Protein AF-A0A2V7MJN2-F1 (afdb_monomer_lite)

Structure (mmCIF, N/CA/C/O backbone):
data_AF-A0A2V7MJN2-F1
#
_entry.id   AF-A0A2V7MJN2-F1
#
loop_
_atom_site.group_PDB
_atom_site.id
_atom_site.type_symbol
_atom_site.label_atom_id
_atom_site.label_alt_id
_atom_site.label_comp_id
_atom_site.label_asym_id
_atom_site.label_entity_id
_atom_site.label_seq_id
_atom_site.pdbx_PDB_ins_code
_atom_site.Cartn_x
_atom_site.Cartn_y
_atom_site.Cartn_z
_atom_site.occupancy
_atom_site.B_iso_or_equiv
_atom_site.auth_seq_id
_atom_site.auth_comp_id
_atom_site.auth_asym_id
_atom_site.auth_atom_id
_atom_site.pdbx_PDB_model_num
ATOM 1 N N . MET A 1 1 ? -10.363 -0.818 0.457 1.00 58.88 1 MET A N 1
ATOM 2 C CA . MET A 1 1 ? -11.182 0.392 0.720 1.00 58.88 1 MET A CA 1
ATOM 3 C C . MET A 1 1 ? -12.569 0.051 1.265 1.00 58.88 1 MET A C 1
ATOM 5 O O . MET A 1 1 ? -12.967 0.661 2.247 1.00 58.88 1 MET A O 1
ATOM 9 N N . VAL A 1 2 ? -13.256 -0.950 0.700 1.00 68.81 2 VAL A N 1
ATOM 10 C CA . VAL A 1 2 ? -14.631 -1.352 1.065 1.00 68.81 2 VAL A CA 1
ATOM 11 C C . VAL A 1 2 ? -14.822 -1.589 2.570 1.00 68.81 2 VAL A C 1
ATOM 13 O O . VAL A 1 2 ? -15.628 -0.903 3.183 1.00 68.81 2 VAL A O 1
ATOM 16 N N . ALA A 1 3 ? -13.997 -2.432 3.203 1.00 67.88 3 ALA A N 1
ATOM 17 C CA . ALA A 1 3 ? -14.129 -2.746 4.632 1.00 67.88 3 ALA A CA 1
ATOM 18 C C . ALA A 1 3 ? -14.071 -1.511 5.561 1.00 67.88 3 ALA A C 1
ATOM 20 O O . ALA A 1 3 ? -14.794 -1.438 6.547 1.00 67.88 3 ALA A O 1
ATOM 21 N N . GLY A 1 4 ? -13.255 -0.501 5.233 1.00 65.81 4 GLY A N 1
ATOM 22 C CA . GLY A 1 4 ? -13.155 0.732 6.024 1.00 65.81 4 GLY A CA 1
ATOM 23 C C . GLY A 1 4 ? -14.318 1.709 5.811 1.00 65.81 4 GLY A C 1
ATOM 24 O O . GLY A 1 4 ? -14.595 2.523 6.695 1.00 65.81 4 GLY A O 1
ATOM 25 N N . VAL A 1 5 ? -14.984 1.644 4.651 1.00 73.94 5 VAL A N 1
ATOM 26 C CA . VAL A 1 5 ? -16.217 2.395 4.363 1.00 73.94 5 VAL A CA 1
ATOM 27 C C . VAL A 1 5 ? -17.392 1.733 5.073 1.00 73.94 5 VAL A C 1
ATOM 29 O O . VAL A 1 5 ? -18.095 2.420 5.808 1.00 73.94 5 VAL A O 1
ATOM 32 N N . SER A 1 6 ? -17.523 0.408 4.963 1.00 73.75 6 SER A N 1
ATOM 33 C CA . SER A 1 6 ? -18.529 -0.381 5.684 1.00 73.75 6 SER A CA 1
ATOM 34 C C . SER A 1 6 ? -18.404 -0.209 7.199 1.00 73.75 6 SER A C 1
ATOM 36 O O . SER A 1 6 ? -19.400 -0.000 7.882 1.00 73.75 6 SER A O 1
ATOM 38 N N . ALA A 1 7 ? -17.174 -0.158 7.723 1.00 69.88 7 ALA A N 1
ATOM 39 C CA . ALA A 1 7 ? -16.941 0.022 9.152 1.00 69.88 7 ALA A CA 1
ATOM 40 C C . ALA A 1 7 ? -17.379 1.386 9.718 1.00 69.88 7 ALA A C 1
ATOM 42 O O . ALA A 1 7 ? -17.388 1.562 10.934 1.00 69.88 7 ALA A O 1
ATOM 43 N N . LYS A 1 8 ? -17.722 2.377 8.878 1.00 71.44 8 LYS A N 1
ATOM 44 C CA . LYS A 1 8 ? -18.249 3.664 9.364 1.00 71.44 8 LYS A CA 1
ATOM 45 C C . LYS A 1 8 ? -19.663 3.552 9.938 1.00 71.44 8 LYS A C 1
ATOM 47 O O . LYS A 1 8 ? -20.016 4.421 10.726 1.00 71.44 8 LYS A O 1
ATOM 52 N N . GLY A 1 9 ? -20.430 2.537 9.536 1.00 73.81 9 GLY A N 1
ATOM 53 C CA . GLY A 1 9 ? -21.801 2.317 10.001 1.00 73.81 9 GLY A CA 1
ATOM 54 C C . GLY A 1 9 ? -21.912 1.590 11.344 1.00 73.81 9 GLY A C 1
ATOM 55 O O . GLY A 1 9 ? -23.009 1.498 11.875 1.00 73.81 9 GLY A O 1
ATOM 56 N N . PHE A 1 10 ? -20.803 1.081 11.892 1.00 76.31 10 PHE A N 1
ATOM 57 C CA . PHE A 1 10 ? -20.805 0.326 13.147 1.00 76.31 10 PHE A CA 1
ATOM 58 C C . PHE A 1 10 ? -20.681 1.211 14.387 1.00 76.31 10 PHE A C 1
ATOM 60 O O . PHE A 1 10 ? -20.129 2.320 14.330 1.00 76.31 10 PHE A O 1
ATOM 67 N N . ALA A 1 11 ? -21.120 0.669 15.526 1.00 77.12 11 ALA A N 1
ATOM 68 C CA . ALA A 1 11 ? -20.904 1.279 16.831 1.00 77.12 11 ALA A CA 1
ATOM 69 C C . ALA A 1 11 ? -19.392 1.444 17.118 1.00 77.12 11 ALA A C 1
ATOM 71 O O . ALA A 1 11 ? -18.570 0.706 16.566 1.00 77.12 11 ALA A O 1
ATOM 72 N N . PRO A 1 12 ? -18.971 2.391 17.979 1.00 69.44 12 PRO A N 1
ATOM 73 C CA . PRO A 1 12 ? -17.554 2.721 18.179 1.00 69.44 12 PRO A CA 1
ATOM 74 C C . PRO A 1 12 ? -16.654 1.522 18.525 1.00 69.44 12 PRO A C 1
ATOM 76 O O . PRO A 1 12 ? -15.544 1.417 17.995 1.00 69.44 12 PRO A O 1
ATOM 79 N N . ALA A 1 13 ? -17.145 0.596 19.353 1.00 67.88 13 ALA A N 1
ATOM 80 C CA . ALA A 1 13 ? -16.417 -0.607 19.758 1.00 67.88 13 ALA A CA 1
ATOM 81 C C . ALA A 1 13 ? -16.239 -1.608 18.598 1.00 67.88 13 ALA A C 1
ATOM 83 O O . ALA A 1 13 ? -15.125 -2.056 18.318 1.00 67.88 13 ALA A O 1
ATOM 84 N N . GLU A 1 14 ? -17.316 -1.898 17.867 1.00 74.31 14 GLU A N 1
ATOM 85 C CA . GLU A 1 14 ? -17.323 -2.773 16.685 1.00 74.31 14 GLU A CA 1
ATOM 86 C C . GLU A 1 14 ? -16.469 -2.197 15.553 1.00 74.31 14 GLU A C 1
ATOM 88 O O . GLU A 1 14 ? -15.713 -2.907 14.885 1.00 74.31 14 GLU A O 1
ATOM 93 N N . ARG A 1 15 ? -16.521 -0.874 15.381 1.00 71.31 15 ARG A N 1
ATOM 94 C CA . ARG A 1 15 ? -15.678 -0.146 14.441 1.00 71.31 15 ARG A CA 1
ATOM 95 C C . ARG A 1 15 ? -14.205 -0.325 14.793 1.00 71.31 15 ARG A C 1
ATOM 97 O O . ARG A 1 15 ? -13.426 -0.672 13.907 1.00 71.31 15 ARG A O 1
ATOM 104 N N . LEU A 1 16 ? -13.802 -0.139 16.052 1.00 69.12 16 LEU A N 1
ATOM 105 C CA . LEU A 1 16 ? -12.407 -0.354 16.456 1.00 69.12 16 LEU A CA 1
ATOM 106 C C . LEU A 1 16 ? -11.962 -1.803 16.185 1.00 69.12 16 LEU A C 1
ATOM 108 O O . LEU A 1 16 ? -10.885 -2.008 15.623 1.00 69.12 16 LEU A O 1
ATOM 112 N N . ALA A 1 17 ? -12.795 -2.793 16.517 1.00 72.06 17 ALA A N 1
ATOM 113 C CA . ALA A 1 17 ? -12.508 -4.204 16.255 1.00 72.06 17 ALA A CA 1
ATOM 114 C C . ALA A 1 17 ? -12.316 -4.493 14.753 1.00 72.06 17 ALA A C 1
ATOM 116 O O . ALA A 1 17 ? -11.329 -5.124 14.363 1.00 72.06 17 ALA A O 1
ATOM 117 N N . ALA A 1 18 ? -13.184 -3.948 13.895 1.00 73.44 18 ALA A N 1
ATOM 118 C CA . ALA A 1 18 ? -13.054 -4.064 12.444 1.00 73.44 18 ALA A CA 1
ATOM 119 C C . ALA A 1 18 ? -11.738 -3.450 11.932 1.00 73.44 18 ALA A C 1
ATOM 121 O O . ALA A 1 18 ? -11.047 -4.044 11.102 1.00 73.44 18 ALA A O 1
ATOM 122 N N . TYR A 1 19 ? -11.336 -2.286 12.450 1.00 67.31 19 TYR A N 1
ATOM 123 C CA . TYR A 1 19 ? -10.066 -1.661 12.068 1.00 67.31 19 TYR A CA 1
ATOM 124 C C . TYR A 1 19 ? -8.833 -2.407 12.604 1.00 67.31 19 TYR A C 1
ATOM 126 O O . TYR A 1 19 ? -7.821 -2.456 11.901 1.00 67.31 19 TYR A O 1
ATOM 134 N N . LYS A 1 20 ? -8.909 -3.041 13.783 1.00 70.25 20 LYS A N 1
ATOM 135 C CA . LYS A 1 20 ? -7.857 -3.948 14.282 1.00 70.25 20 LYS A CA 1
ATOM 136 C C . LYS A 1 20 ? -7.668 -5.143 13.351 1.00 70.25 20 LYS A C 1
ATOM 138 O O . LYS A 1 20 ? -6.533 -5.452 12.987 1.00 70.25 20 LYS A O 1
ATOM 143 N N . LEU A 1 21 ? -8.766 -5.757 12.908 1.00 72.25 21 LEU A N 1
ATOM 144 C CA . LEU A 1 21 ? -8.734 -6.859 11.947 1.00 72.25 21 LEU A CA 1
ATOM 145 C C . LEU A 1 21 ? -8.128 -6.418 10.606 1.00 72.25 21 LEU A C 1
ATOM 147 O O . LEU A 1 21 ? -7.242 -7.089 10.081 1.00 72.25 21 LEU A O 1
ATOM 151 N N . ILE A 1 22 ? -8.532 -5.254 10.085 1.00 71.25 22 ILE A N 1
ATOM 152 C CA . ILE A 1 22 ? -7.946 -4.673 8.864 1.00 71.25 22 ILE A CA 1
ATOM 153 C C . ILE A 1 22 ? -6.434 -4.447 9.034 1.00 71.25 22 ILE A C 1
ATOM 155 O O . ILE A 1 22 ? -5.663 -4.748 8.120 1.00 71.25 22 ILE A O 1
ATOM 159 N N . GLY A 1 23 ? -5.998 -3.954 10.197 1.00 68.12 23 GLY A N 1
ATOM 160 C CA . GLY A 1 23 ? -4.579 -3.782 10.519 1.00 68.12 23 GLY A CA 1
ATOM 161 C C . GLY A 1 23 ? -3.813 -5.108 10.570 1.00 68.12 23 GLY A C 1
ATOM 162 O O . GLY A 1 23 ? -2.711 -5.204 10.026 1.00 68.12 23 GLY A O 1
ATOM 163 N N . ALA A 1 24 ? -4.408 -6.153 11.152 1.00 71.31 24 ALA A N 1
ATOM 164 C CA . ALA A 1 24 ? -3.830 -7.495 11.185 1.00 71.31 24 ALA A CA 1
ATOM 165 C C . ALA A 1 24 ? -3.704 -8.103 9.778 1.00 71.31 24 ALA A C 1
ATOM 167 O O . ALA A 1 24 ? -2.637 -8.612 9.433 1.00 71.31 24 ALA A O 1
ATOM 168 N N . ILE A 1 25 ? -4.739 -7.973 8.941 1.00 73.12 25 ILE A N 1
ATOM 169 C CA . ILE A 1 25 ? -4.718 -8.426 7.541 1.00 73.12 25 ILE A CA 1
ATOM 170 C C . ILE A 1 25 ? -3.622 -7.696 6.759 1.00 73.12 25 ILE A C 1
ATOM 172 O O . ILE A 1 25 ? -2.846 -8.323 6.038 1.00 73.12 25 ILE A O 1
ATOM 176 N N . GLN A 1 26 ? -3.508 -6.376 6.922 1.00 70.44 26 GLN A N 1
ATOM 177 C CA . GLN A 1 26 ? -2.460 -5.614 6.246 1.00 70.44 26 GLN A CA 1
ATOM 178 C C . GLN A 1 26 ? -1.056 -6.040 6.667 1.00 70.44 26 GLN A C 1
ATOM 180 O O . GLN A 1 26 ? -0.158 -6.088 5.829 1.00 70.44 26 GLN A O 1
ATOM 185 N N . ARG A 1 27 ? -0.864 -6.393 7.939 1.00 72.38 27 ARG A N 1
ATOM 186 C CA . ARG A 1 27 ? 0.426 -6.871 8.441 1.00 72.38 27 ARG A CA 1
ATOM 187 C C . ARG A 1 27 ? 0.771 -8.273 7.940 1.00 72.38 27 ARG A C 1
ATOM 189 O O . ARG A 1 27 ? 1.913 -8.502 7.565 1.00 72.38 27 ARG A O 1
ATOM 196 N N . ILE A 1 28 ? -0.181 -9.203 7.992 1.00 73.31 28 ILE A N 1
ATOM 197 C CA . ILE A 1 28 ? 0.068 -10.628 7.720 1.00 73.31 28 ILE A CA 1
ATOM 198 C C . ILE A 1 28 ? 0.108 -10.906 6.218 1.00 73.31 28 ILE A C 1
ATOM 200 O O . ILE A 1 28 ? 0.910 -11.718 5.773 1.00 73.31 28 ILE A O 1
ATOM 204 N N . LEU A 1 29 ? -0.739 -10.232 5.440 1.00 77.88 29 LEU A N 1
ATOM 205 C CA . LEU A 1 29 ? -0.914 -10.534 4.023 1.00 77.88 29 LEU A CA 1
ATOM 206 C C . LEU A 1 29 ? -0.370 -9.425 3.120 1.00 77.88 29 LEU A C 1
ATOM 208 O O . LEU A 1 29 ? 0.451 -9.685 2.245 1.00 77.88 29 LEU A O 1
ATOM 212 N N . VAL A 1 30 ? -0.804 -8.179 3.333 1.00 76.12 30 VAL A N 1
ATOM 213 C CA . VAL A 1 30 ? -0.511 -7.084 2.388 1.00 76.12 30 VAL A CA 1
ATOM 214 C C . VAL A 1 30 ? 0.960 -6.676 2.432 1.00 76.12 30 VAL A C 1
ATOM 216 O O . VAL A 1 30 ? 1.554 -6.476 1.379 1.00 76.12 30 VAL A O 1
ATOM 219 N N . GLY A 1 31 ? 1.563 -6.579 3.619 1.00 76.00 31 GLY A N 1
ATOM 220 C CA . GLY A 1 31 ? 2.981 -6.242 3.770 1.00 76.00 31 GLY A CA 1
ATOM 221 C C . GLY A 1 31 ? 3.907 -7.246 3.072 1.00 76.00 31 GLY A C 1
ATOM 222 O O . GLY A 1 31 ? 4.658 -6.843 2.182 1.00 76.00 31 GLY A O 1
ATOM 223 N N . PRO A 1 32 ? 3.833 -8.548 3.407 1.00 80.19 32 PRO A N 1
ATOM 224 C CA . PRO A 1 32 ? 4.618 -9.581 2.734 1.00 80.19 32 PRO A CA 1
ATOM 225 C C . PRO A 1 32 ? 4.322 -9.677 1.234 1.00 80.19 32 PRO A C 1
ATOM 227 O O . PRO A 1 32 ? 5.252 -9.768 0.435 1.00 80.19 32 PRO A O 1
ATOM 230 N N . GLY A 1 33 ? 3.048 -9.584 0.834 1.00 81.69 33 GLY A N 1
ATOM 231 C CA . GLY A 1 33 ? 2.657 -9.597 -0.576 1.00 81.69 33 GLY A CA 1
ATOM 232 C C . GLY A 1 33 ? 3.255 -8.430 -1.366 1.00 81.69 33 GLY A C 1
ATOM 233 O O . GLY A 1 33 ? 3.811 -8.637 -2.440 1.00 81.69 33 GLY A O 1
ATOM 234 N N . ALA A 1 34 ? 3.223 -7.213 -0.816 1.00 79.00 34 ALA A N 1
ATOM 235 C CA . ALA A 1 34 ? 3.828 -6.040 -1.445 1.00 79.00 34 ALA A CA 1
ATOM 236 C C . ALA A 1 34 ? 5.350 -6.190 -1.607 1.00 79.00 34 ALA A C 1
ATOM 238 O O . ALA A 1 34 ? 5.893 -5.825 -2.649 1.00 79.00 34 ALA A O 1
ATOM 239 N N . MET A 1 35 ? 6.030 -6.780 -0.619 1.00 80.12 35 MET A N 1
ATOM 240 C CA . MET A 1 35 ? 7.459 -7.095 -0.717 1.00 80.12 35 MET A CA 1
ATOM 241 C C . MET A 1 35 ? 7.750 -8.136 -1.798 1.00 80.12 35 MET A C 1
ATOM 243 O O . MET A 1 35 ? 8.669 -7.946 -2.593 1.00 80.12 35 MET A O 1
ATOM 247 N N . ALA A 1 36 ? 6.956 -9.206 -1.873 1.00 85.44 36 ALA A N 1
ATOM 248 C CA . ALA A 1 36 ? 7.104 -10.227 -2.907 1.00 85.44 36 ALA A CA 1
ATOM 249 C C . ALA A 1 36 ? 6.916 -9.640 -4.317 1.00 85.44 36 ALA A C 1
ATOM 251 O O . ALA A 1 36 ? 7.697 -9.936 -5.223 1.00 85.44 36 ALA A O 1
ATOM 252 N N . VAL A 1 37 ? 5.928 -8.758 -4.497 1.00 84.31 37 VAL A N 1
ATOM 253 C CA . VAL A 1 37 ? 5.683 -8.049 -5.764 1.00 84.31 37 VAL A CA 1
ATOM 254 C C . VAL A 1 37 ? 6.846 -7.122 -6.123 1.00 84.31 37 VAL A C 1
ATOM 256 O O . VAL A 1 37 ? 7.308 -7.139 -7.261 1.00 84.31 37 VAL A O 1
ATOM 259 N N . LEU A 1 38 ? 7.366 -6.347 -5.167 1.00 83.19 38 LEU A N 1
ATOM 260 C CA . LEU A 1 38 ? 8.508 -5.461 -5.410 1.00 83.19 38 LEU A CA 1
ATOM 261 C C . LEU A 1 38 ? 9.750 -6.254 -5.843 1.00 83.19 38 LEU A C 1
ATOM 263 O O . LEU A 1 38 ? 10.376 -5.927 -6.850 1.00 83.19 38 LEU A O 1
ATOM 267 N N . LEU A 1 39 ? 10.095 -7.307 -5.097 1.00 86.50 39 LEU A N 1
ATOM 268 C CA . LEU A 1 39 ? 11.278 -8.124 -5.372 1.00 86.50 39 LEU A CA 1
ATOM 269 C C . LEU A 1 39 ? 11.157 -8.862 -6.708 1.00 86.50 39 LEU A C 1
ATOM 271 O O . LEU A 1 39 ? 12.097 -8.845 -7.500 1.00 86.50 39 LEU A O 1
ATOM 275 N N . SER A 1 40 ? 9.997 -9.459 -6.994 1.00 85.50 40 SER A N 1
ATOM 276 C CA . SER A 1 40 ? 9.757 -10.119 -8.284 1.00 85.50 40 SER A CA 1
ATOM 277 C C . SER A 1 40 ? 9.810 -9.133 -9.452 1.00 85.50 40 SER A C 1
ATOM 279 O O . SER A 1 40 ? 10.443 -9.433 -10.463 1.00 85.50 40 SER A O 1
ATOM 281 N N . GLY A 1 41 ? 9.247 -7.930 -9.301 1.00 82.00 41 GLY A N 1
ATOM 282 C CA . GLY A 1 41 ? 9.336 -6.871 -10.306 1.00 82.00 41 GLY A CA 1
ATOM 283 C C . GLY A 1 41 ? 10.778 -6.456 -10.613 1.00 82.00 41 GLY A C 1
ATOM 284 O O . GLY A 1 41 ? 11.147 -6.339 -11.780 1.00 82.00 41 GLY A O 1
ATOM 285 N N . LEU A 1 42 ? 11.620 -6.303 -9.585 1.00 83.62 42 LEU A N 1
ATOM 286 C CA . LEU A 1 42 ? 13.046 -6.000 -9.762 1.00 83.62 42 LEU A CA 1
ATOM 287 C C . LEU A 1 42 ? 13.791 -7.131 -10.482 1.00 83.62 42 LEU A C 1
ATOM 289 O O . LEU A 1 42 ? 14.594 -6.866 -11.378 1.00 83.62 42 LEU A O 1
ATOM 293 N N . VAL A 1 43 ? 13.503 -8.388 -10.128 1.00 86.69 43 VAL A N 1
ATOM 294 C CA . VAL A 1 43 ? 14.119 -9.559 -10.770 1.00 86.69 43 VAL A CA 1
ATOM 295 C C . VAL A 1 43 ? 13.748 -9.646 -12.248 1.00 86.69 43 VAL A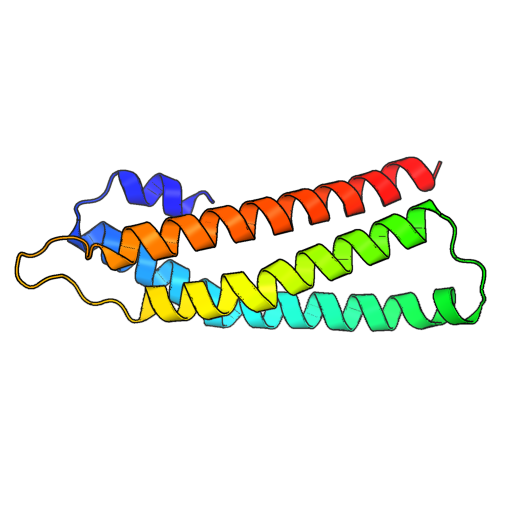 C 1
ATOM 297 O O . VAL A 1 43 ? 14.627 -9.835 -13.087 1.00 86.69 43 VAL A O 1
ATOM 300 N N . LEU A 1 44 ? 12.472 -9.444 -12.577 1.00 83.94 44 LEU A N 1
ATOM 301 C CA . LEU A 1 44 ? 11.988 -9.460 -13.959 1.00 83.94 44 LEU A CA 1
ATOM 302 C C . LEU A 1 44 ? 12.538 -8.293 -14.792 1.00 83.94 44 LEU A C 1
ATOM 304 O O . LEU A 1 44 ? 12.710 -8.433 -16.001 1.00 83.94 44 LEU A O 1
ATOM 308 N N . ALA A 1 45 ? 12.850 -7.158 -14.164 1.00 78.31 45 ALA A N 1
ATOM 309 C CA . ALA A 1 45 ? 13.377 -5.986 -14.854 1.00 78.31 45 ALA A CA 1
ATOM 310 C C . ALA A 1 45 ? 14.895 -6.030 -15.119 1.00 78.31 45 ALA A C 1
ATOM 312 O O . ALA A 1 45 ? 15.373 -5.373 -16.046 1.00 78.31 45 ALA A O 1
ATOM 313 N N . MET A 1 46 ? 15.667 -6.808 -14.350 1.00 81.94 46 MET A N 1
ATOM 314 C CA . MET A 1 46 ? 17.125 -6.934 -14.514 1.00 81.94 46 MET A CA 1
ATOM 315 C C . MET A 1 46 ? 17.615 -7.214 -15.948 1.00 81.94 46 MET A C 1
ATOM 317 O O . MET A 1 46 ? 18.546 -6.524 -16.374 1.00 81.94 46 MET A O 1
ATOM 321 N N . PRO A 1 47 ? 17.062 -8.181 -16.709 1.00 82.56 47 PRO A N 1
ATOM 322 C CA . PRO A 1 47 ? 17.530 -8.441 -18.071 1.00 82.56 47 PRO A CA 1
ATOM 323 C C . PRO A 1 47 ? 17.322 -7.236 -18.998 1.00 82.56 47 PRO A C 1
ATOM 325 O O . PRO A 1 47 ? 18.228 -6.899 -19.757 1.00 82.56 47 PRO A O 1
ATOM 328 N N . TYR A 1 48 ? 16.192 -6.534 -18.875 1.00 74.94 48 TYR A N 1
ATOM 329 C CA . TYR A 1 48 ? 15.890 -5.339 -19.670 1.00 74.94 48 TYR A CA 1
ATOM 330 C C . TYR A 1 48 ? 16.837 -4.178 -19.353 1.00 74.94 48 TYR A C 1
ATOM 332 O O . TYR A 1 48 ? 17.326 -3.511 -20.262 1.00 74.94 48 TYR A O 1
ATOM 340 N N . MET A 1 49 ? 17.166 -3.969 -18.074 1.00 76.50 49 MET A N 1
ATOM 341 C CA . MET A 1 49 ? 18.130 -2.937 -17.675 1.00 76.50 49 MET A CA 1
ATOM 342 C C . MET A 1 49 ? 19.547 -3.237 -18.177 1.00 76.50 49 MET A C 1
ATOM 344 O O . MET A 1 49 ? 20.244 -2.331 -18.625 1.00 76.50 49 MET A O 1
ATOM 348 N N . LYS A 1 50 ? 19.976 -4.506 -18.130 1.00 80.31 50 LYS A N 1
ATOM 349 C CA . LYS A 1 50 ? 21.312 -4.921 -18.595 1.00 80.31 50 LYS A CA 1
ATOM 350 C C . LYS A 1 50 ? 21.498 -4.770 -20.102 1.00 80.31 50 LYS A C 1
ATOM 352 O O . LYS A 1 50 ? 22.619 -4.566 -20.551 1.00 80.31 50 LYS A O 1
ATOM 357 N N . GLN A 1 51 ? 20.419 -4.874 -20.870 1.00 76.69 51 GLN A N 1
ATOM 358 C CA . GLN A 1 51 ? 20.445 -4.716 -22.322 1.00 76.69 51 GLN A CA 1
ATOM 359 C C . GLN A 1 51 ? 20.464 -3.242 -22.759 1.00 76.69 51 GLN A C 1
ATOM 361 O O . GLN A 1 51 ? 20.595 -2.975 -23.949 1.00 76.69 51 GLN A O 1
ATOM 366 N N . GLY A 1 52 ? 20.311 -2.279 -21.836 1.00 67.81 52 GLY A N 1
ATOM 367 C CA . GLY A 1 52 ? 20.313 -0.836 -22.128 1.00 67.81 52 GLY A CA 1
ATOM 368 C C . GLY A 1 52 ? 19.120 -0.342 -22.960 1.00 67.81 52 GLY A C 1
ATOM 369 O O . GLY A 1 52 ? 18.888 0.858 -23.058 1.00 67.81 52 GLY A O 1
ATOM 370 N N . ALA A 1 53 ? 18.326 -1.254 -23.516 1.00 66.94 53 ALA A N 1
ATOM 371 C CA . ALA A 1 53 ? 17.137 -0.987 -24.304 1.00 66.94 53 ALA A CA 1
ATOM 372 C C . ALA A 1 53 ? 15.897 -0.942 -23.402 1.00 66.94 53 ALA A C 1
ATOM 374 O O . ALA A 1 53 ? 15.018 -1.794 -23.506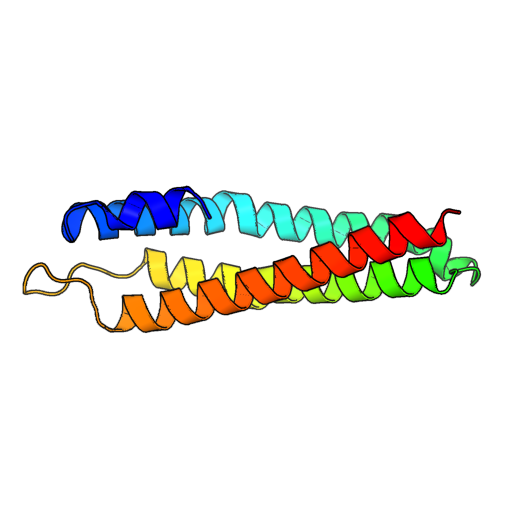 1.00 66.94 53 ALA A O 1
ATOM 375 N N . VAL A 1 54 ? 15.833 0.034 -22.491 1.00 71.62 54 VAL A N 1
ATOM 376 C CA . VAL A 1 54 ? 14.615 0.305 -21.712 1.00 71.62 54 VAL A CA 1
ATOM 377 C C . VAL A 1 54 ? 13.849 1.435 -22.404 1.00 71.62 54 VAL A C 1
ATOM 379 O O . VAL A 1 54 ? 14.269 2.590 -22.316 1.00 71.62 54 VAL A O 1
ATOM 382 N N . PRO A 1 55 ? 12.728 1.150 -23.093 1.00 81.25 55 PRO A N 1
ATOM 383 C CA . PRO A 1 55 ? 11.885 2.194 -23.660 1.00 81.25 55 PRO A CA 1
ATOM 384 C C . PRO A 1 55 ? 11.412 3.169 -22.576 1.00 81.25 55 PRO A C 1
ATOM 386 O O . PRO A 1 55 ? 11.154 2.761 -21.440 1.00 81.25 55 PRO A O 1
ATOM 389 N N . GLY A 1 56 ? 11.226 4.447 -22.920 1.00 82.31 56 GLY A N 1
ATOM 390 C CA . GLY A 1 56 ? 10.842 5.484 -21.949 1.00 82.31 56 GLY A CA 1
ATOM 391 C C . GLY A 1 56 ? 9.575 5.153 -21.144 1.00 82.31 56 GLY A C 1
ATOM 392 O O . GLY A 1 56 ? 9.514 5.418 -19.944 1.00 82.31 56 GLY A O 1
ATOM 393 N N . TRP A 1 57 ? 8.597 4.483 -21.762 1.00 82.00 57 TRP A N 1
ATOM 394 C CA . TRP A 1 57 ? 7.381 4.013 -21.085 1.00 82.00 57 TRP A CA 1
ATOM 395 C C . TRP A 1 57 ? 7.655 2.910 -20.054 1.00 82.00 57 TRP A C 1
ATOM 397 O O . TRP A 1 57 ? 7.028 2.878 -18.994 1.00 82.00 57 TRP A O 1
ATOM 407 N N . MET A 1 58 ? 8.614 2.023 -20.334 1.00 81.56 58 MET A N 1
ATOM 408 C CA . MET A 1 58 ? 9.005 0.935 -19.441 1.00 81.56 58 MET A CA 1
ATOM 409 C C . MET A 1 58 ? 9.766 1.491 -18.238 1.00 81.56 58 MET A C 1
ATOM 411 O O . MET A 1 58 ? 9.496 1.093 -17.105 1.00 81.56 58 MET A O 1
ATOM 415 N N . GLY A 1 59 ? 10.632 2.484 -18.467 1.00 84.06 59 GLY A N 1
ATOM 416 C CA . GLY A 1 59 ? 11.297 3.237 -17.404 1.00 84.06 59 GLY A CA 1
ATOM 417 C C . GLY A 1 59 ? 10.303 3.961 -16.491 1.00 84.06 59 GLY A C 1
ATOM 418 O O . GLY A 1 59 ? 10.390 3.839 -15.268 1.00 84.06 59 GLY A O 1
ATOM 419 N N . LEU A 1 60 ? 9.303 4.640 -17.067 1.00 85.56 60 LEU A N 1
ATOM 420 C CA . LEU A 1 60 ? 8.244 5.309 -16.303 1.00 85.56 60 LEU A CA 1
ATOM 421 C C . LEU A 1 60 ? 7.422 4.317 -15.468 1.00 85.56 60 LEU A C 1
ATOM 423 O O . LEU A 1 60 ? 7.186 4.563 -14.285 1.00 85.56 60 LEU A O 1
ATOM 427 N N . MET A 1 61 ? 7.032 3.180 -16.055 1.00 86.38 61 MET A N 1
ATOM 428 C CA . MET A 1 61 ? 6.330 2.110 -15.341 1.00 86.38 61 MET A CA 1
ATOM 429 C C . MET A 1 61 ? 7.155 1.592 -14.161 1.00 86.38 61 MET A C 1
ATOM 431 O O . MET A 1 61 ? 6.624 1.447 -13.059 1.00 86.38 61 MET A O 1
ATOM 435 N N . MET A 1 62 ? 8.442 1.316 -14.377 1.00 84.56 62 MET A N 1
ATOM 436 C CA . MET A 1 62 ? 9.324 0.786 -13.339 1.00 84.56 62 MET A CA 1
ATOM 437 C C . MET A 1 62 ? 9.503 1.772 -12.186 1.00 84.56 62 MET A C 1
ATOM 439 O O . MET A 1 62 ? 9.333 1.389 -11.030 1.00 84.56 62 MET A O 1
ATOM 443 N N . ILE A 1 63 ? 9.791 3.042 -12.479 1.00 86.56 63 ILE A N 1
ATOM 444 C CA . ILE A 1 63 ? 9.979 4.073 -11.450 1.00 86.56 63 ILE A CA 1
ATOM 445 C C . ILE A 1 63 ? 8.681 4.286 -10.667 1.00 86.56 63 ILE A C 1
ATOM 447 O O . ILE A 1 63 ? 8.699 4.270 -9.435 1.00 86.56 63 ILE A O 1
ATOM 451 N N . ALA A 1 64 ? 7.547 4.425 -11.359 1.00 86.25 64 ALA A N 1
ATOM 452 C CA . ALA A 1 64 ? 6.250 4.589 -10.710 1.00 86.25 64 ALA A CA 1
ATOM 453 C C . ALA A 1 64 ? 5.901 3.371 -9.838 1.00 86.25 64 ALA A C 1
ATOM 455 O O . ALA A 1 64 ? 5.511 3.533 -8.682 1.00 86.25 64 ALA A O 1
ATOM 456 N N . GLY A 1 65 ? 6.117 2.154 -10.343 1.00 82.69 65 GLY A N 1
ATOM 457 C CA . GLY A 1 65 ? 5.891 0.915 -9.601 1.00 82.69 65 GLY A CA 1
ATOM 458 C C . GLY A 1 65 ? 6.763 0.801 -8.348 1.00 82.69 65 GLY A C 1
ATOM 459 O O . GLY A 1 65 ? 6.251 0.483 -7.275 1.00 82.69 65 GLY A O 1
ATOM 460 N N . ILE A 1 66 ? 8.056 1.125 -8.451 1.00 85.19 66 ILE A N 1
ATOM 461 C CA . ILE A 1 66 ? 8.995 1.093 -7.320 1.00 85.19 66 ILE A CA 1
ATOM 462 C C . ILE A 1 66 ? 8.607 2.133 -6.266 1.00 85.19 66 ILE A C 1
ATOM 464 O O . ILE A 1 66 ? 8.507 1.792 -5.089 1.00 85.19 66 ILE A O 1
ATOM 468 N N . ILE A 1 67 ? 8.338 3.381 -6.662 1.00 85.75 67 ILE A N 1
ATOM 469 C CA . ILE A 1 67 ? 7.947 4.441 -5.720 1.00 85.75 67 ILE A CA 1
ATOM 470 C C . ILE A 1 67 ? 6.619 4.090 -5.037 1.00 85.75 67 ILE A C 1
ATOM 472 O O . ILE A 1 67 ? 6.501 4.216 -3.815 1.00 85.75 67 ILE A O 1
ATOM 476 N N . GLY A 1 68 ? 5.635 3.597 -5.795 1.00 81.75 68 GLY A N 1
ATOM 477 C CA . GLY A 1 68 ? 4.346 3.168 -5.254 1.00 81.75 68 GLY A CA 1
ATOM 478 C C . GLY A 1 68 ? 4.483 2.019 -4.251 1.00 81.75 68 GLY A C 1
ATOM 479 O O . GLY A 1 68 ? 3.908 2.074 -3.160 1.00 81.75 68 GLY A O 1
ATOM 480 N N . ALA A 1 69 ? 5.293 1.011 -4.577 1.00 78.56 69 ALA A N 1
ATOM 481 C CA . ALA A 1 69 ? 5.550 -0.132 -3.706 1.00 78.56 69 ALA A CA 1
ATOM 482 C C . ALA A 1 69 ? 6.345 0.254 -2.448 1.00 78.56 69 ALA A C 1
ATOM 484 O O . ALA A 1 69 ? 5.976 -0.153 -1.345 1.00 78.56 69 ALA A O 1
ATOM 485 N N . LEU A 1 70 ? 7.376 1.094 -2.572 1.00 81.06 70 LEU A N 1
ATOM 486 C CA . LEU A 1 70 ? 8.130 1.609 -1.425 1.00 81.06 70 LEU A CA 1
ATOM 487 C C . LEU A 1 70 ? 7.246 2.459 -0.509 1.00 81.06 70 LEU A C 1
ATOM 489 O O . LEU A 1 70 ? 7.288 2.279 0.705 1.00 81.06 70 LEU A O 1
ATOM 493 N N . GLY A 1 71 ? 6.392 3.324 -1.062 1.00 75.31 71 GLY A N 1
ATOM 494 C CA . GLY A 1 71 ? 5.419 4.090 -0.279 1.00 75.31 71 GLY A CA 1
ATOM 495 C C . GLY A 1 71 ? 4.436 3.190 0.478 1.00 75.31 71 GLY A C 1
ATOM 496 O O . GLY A 1 71 ? 4.140 3.425 1.655 1.00 75.31 71 GLY A O 1
ATOM 497 N N . ALA A 1 72 ? 3.973 2.108 -0.152 1.00 71.88 72 ALA A N 1
ATOM 498 C CA . ALA A 1 72 ? 3.110 1.125 0.496 1.00 71.88 72 ALA A CA 1
ATOM 499 C C . ALA A 1 72 ? 3.831 0.388 1.640 1.00 71.88 72 ALA A C 1
ATOM 501 O O . ALA A 1 72 ? 3.318 0.339 2.761 1.00 71.88 72 ALA A O 1
ATOM 502 N N . VAL A 1 73 ? 5.034 -0.133 1.396 1.00 70.00 73 VAL A N 1
ATOM 503 C CA . VAL A 1 73 ? 5.800 -0.905 2.386 1.00 70.00 73 VAL A CA 1
ATOM 504 C C . VAL A 1 73 ? 6.294 -0.019 3.533 1.00 70.00 73 VAL A C 1
ATOM 506 O O . VAL A 1 73 ? 6.078 -0.344 4.699 1.00 70.00 73 VAL A O 1
ATOM 509 N N . ALA A 1 74 ? 6.916 1.120 3.229 1.00 72.62 74 ALA A N 1
ATOM 510 C CA . ALA A 1 74 ? 7.571 1.965 4.226 1.00 72.62 74 ALA A CA 1
ATOM 511 C C . ALA A 1 74 ? 6.588 2.770 5.086 1.00 72.62 74 ALA A C 1
ATOM 513 O O . ALA A 1 74 ? 6.911 3.116 6.221 1.00 72.62 74 ALA A O 1
ATOM 514 N N . ILE A 1 75 ? 5.389 3.075 4.573 1.00 68.69 75 ILE A N 1
ATOM 515 C CA . ILE A 1 75 ? 4.426 3.932 5.280 1.00 68.69 75 ILE A CA 1
ATOM 516 C C . ILE A 1 75 ? 3.186 3.145 5.689 1.00 68.69 75 ILE A C 1
ATOM 518 O O . ILE A 1 75 ? 2.778 3.214 6.851 1.00 68.69 75 ILE A O 1
ATOM 522 N N . SER A 1 76 ? 2.582 2.373 4.782 1.00 62.09 76 SER A N 1
ATOM 523 C CA . SER A 1 76 ? 1.292 1.733 5.076 1.00 62.09 76 SER A CA 1
ATOM 524 C C . SER A 1 76 ? 1.437 0.571 6.059 1.00 62.09 76 SER A C 1
ATOM 526 O O . SER A 1 76 ? 0.625 0.464 6.977 1.00 62.09 76 SER A O 1
ATOM 528 N N . VAL A 1 77 ? 2.495 -0.240 5.948 1.00 63.66 77 VAL A N 1
ATOM 529 C CA . VAL A 1 77 ? 2.738 -1.392 6.840 1.00 63.66 77 VAL A CA 1
ATOM 530 C C . VAL A 1 77 ? 2.999 -0.981 8.302 1.00 63.66 77 VAL A C 1
ATOM 532 O O . VAL A 1 77 ? 2.280 -1.465 9.183 1.00 63.66 77 VAL A O 1
ATOM 535 N N . PRO A 1 78 ? 3.942 -0.070 8.628 1.00 62.78 78 PRO A N 1
ATOM 536 C CA . PRO A 1 78 ? 4.162 0.331 10.020 1.00 62.78 78 PRO A CA 1
ATOM 537 C C . PRO A 1 78 ? 2.999 1.152 10.591 1.00 62.78 78 PRO A C 1
ATOM 539 O O . PRO A 1 78 ? 2.722 1.077 11.788 1.00 62.78 78 PRO A O 1
ATOM 542 N N . THR A 1 79 ? 2.279 1.908 9.757 1.00 62.12 79 THR A N 1
ATOM 543 C CA . THR A 1 79 ? 1.085 2.657 10.189 1.00 62.12 79 THR A CA 1
ATOM 544 C C . THR A 1 79 ? -0.064 1.708 10.537 1.00 62.12 79 THR A C 1
ATOM 546 O O . THR A 1 79 ? -0.708 1.886 11.572 1.00 62.12 79 THR A O 1
ATOM 549 N N . ALA A 1 80 ? -0.270 0.653 9.744 1.00 59.34 80 ALA A N 1
ATOM 550 C CA . ALA A 1 80 ? -1.224 -0.415 10.038 1.00 59.34 80 ALA A CA 1
ATOM 551 C C . ALA A 1 80 ? -0.863 -1.184 11.319 1.00 59.34 80 ALA A C 1
ATOM 553 O O . ALA A 1 80 ? -1.738 -1.471 12.136 1.00 59.34 80 ALA A O 1
ATOM 554 N N . ALA A 1 81 ? 0.428 -1.452 11.543 1.00 60.69 81 ALA A N 1
ATOM 555 C CA . ALA A 1 81 ? 0.909 -2.089 12.768 1.00 60.69 81 ALA A CA 1
ATOM 556 C C . ALA A 1 81 ? 0.678 -1.217 14.016 1.00 60.69 81 ALA A C 1
ATOM 558 O O . ALA A 1 81 ? 0.324 -1.743 15.070 1.00 60.69 81 ALA A O 1
ATOM 559 N N . LYS A 1 82 ? 0.834 0.109 13.901 1.00 62.91 82 LYS A N 1
ATOM 560 C CA . LYS A 1 82 ? 0.522 1.058 14.984 1.00 62.91 82 LYS A CA 1
ATOM 561 C C . LYS A 1 82 ? -0.985 1.144 15.257 1.00 62.91 82 LYS A C 1
ATOM 563 O O . LYS A 1 82 ? -1.375 1.162 16.417 1.00 62.91 82 LYS A O 1
ATOM 568 N N . LEU A 1 83 ? -1.827 1.120 14.219 1.00 58.84 83 LEU A N 1
ATOM 569 C CA . LEU A 1 83 ? -3.293 1.066 14.355 1.00 58.84 83 LEU A CA 1
ATOM 570 C C . LEU A 1 83 ? -3.780 -0.215 15.037 1.00 58.84 83 LEU A C 1
ATOM 572 O O . LEU A 1 83 ? -4.661 -0.150 15.888 1.00 58.84 83 LEU A O 1
ATOM 576 N N . ALA A 1 84 ? -3.197 -1.366 14.696 1.00 58.62 84 ALA A N 1
ATOM 577 C CA . ALA A 1 84 ? -3.580 -2.658 15.267 1.00 58.62 84 ALA A CA 1
ATOM 578 C C . ALA A 1 84 ? -3.289 -2.771 16.776 1.00 58.62 84 ALA A C 1
ATOM 580 O O . ALA A 1 84 ? -3.893 -3.598 17.453 1.00 58.62 84 ALA A O 1
ATOM 581 N N . ARG A 1 85 ? -2.376 -1.941 17.298 1.00 62.09 85 ARG A N 1
ATOM 582 C CA . ARG A 1 85 ? -1.983 -1.905 18.715 1.00 62.09 85 ARG A CA 1
ATOM 583 C C . ARG A 1 85 ? -2.793 -0.917 19.563 1.00 62.09 85 ARG A C 1
ATOM 585 O O . ARG A 1 85 ? -2.567 -0.861 20.763 1.00 62.09 85 ARG A O 1
ATOM 592 N N . LEU A 1 86 ? -3.697 -0.130 18.975 1.00 60.03 86 LEU A N 1
ATOM 593 C CA . LEU A 1 86 ? -4.511 0.820 19.740 1.00 60.03 86 LEU A CA 1
ATOM 594 C C . LEU A 1 86 ? -5.594 0.100 20.549 1.00 60.03 86 LEU A C 1
ATOM 596 O O . LEU A 1 86 ? -6.337 -0.720 20.010 1.00 60.03 86 LEU A O 1
ATOM 600 N N . GLU A 1 87 ? -5.727 0.445 21.825 1.00 56.66 87 GLU A N 1
ATOM 601 C CA . GLU A 1 87 ? -6.820 -0.001 22.695 1.00 56.66 87 GLU A CA 1
ATOM 602 C C . GLU A 1 87 ? -7.929 1.055 22.778 1.00 56.66 87 GLU A C 1
ATOM 604 O O . GLU A 1 87 ? -7.743 2.189 22.343 1.00 56.66 87 GLU A O 1
ATOM 609 N N . VAL A 1 88 ? -9.118 0.652 23.233 1.00 56.16 88 VAL A N 1
ATOM 610 C CA . VAL A 1 88 ? -10.261 1.564 23.404 1.00 56.16 88 VAL A CA 1
ATOM 611 C C . VAL A 1 88 ? -9.913 2.555 24.517 1.00 56.16 88 VAL A C 1
ATOM 613 O O . VAL A 1 88 ? -9.309 2.159 25.511 1.00 56.16 88 VAL A O 1
ATOM 616 N N . ASP A 1 89 ? -10.283 3.827 24.361 1.00 55.91 89 ASP A N 1
ATOM 617 C CA . ASP A 1 89 ? -10.099 4.813 25.430 1.00 55.91 89 ASP A CA 1
ATOM 618 C C . ASP A 1 89 ? -10.948 4.437 26.663 1.00 55.91 89 ASP A C 1
ATOM 620 O O . ASP A 1 89 ? -11.997 3.801 26.527 1.00 55.91 89 ASP A O 1
ATOM 624 N N . ALA A 1 90 ? -10.543 4.861 27.863 1.00 52.81 90 ALA A N 1
ATOM 625 C CA . ALA A 1 90 ? -11.180 4.506 29.140 1.00 52.81 90 ALA A CA 1
ATOM 626 C C . ALA A 1 90 ? -12.677 4.884 29.220 1.00 52.81 90 ALA A C 1
ATOM 628 O O . ALA A 1 90 ? -13.408 4.398 30.079 1.00 52.81 90 ALA A O 1
ATOM 629 N N . ARG A 1 91 ? -13.148 5.737 28.302 1.00 56.88 91 ARG A N 1
ATOM 630 C CA . ARG A 1 91 ? -14.544 6.178 28.147 1.00 56.88 91 ARG A CA 1
ATOM 631 C C . ARG A 1 91 ? -15.344 5.372 27.109 1.00 56.88 91 ARG A C 1
ATOM 633 O O . ARG A 1 91 ? -16.445 5.776 26.750 1.00 56.88 91 ARG A O 1
ATOM 640 N N . GLY A 1 92 ? -14.791 4.282 26.567 1.00 58.44 92 GLY A N 1
ATOM 641 C CA . GLY A 1 92 ? -15.420 3.489 25.498 1.00 58.44 92 GLY A CA 1
ATOM 642 C C . GLY A 1 92 ? -15.363 4.145 24.108 1.00 58.44 92 GLY A C 1
ATOM 643 O O . GLY A 1 92 ? -16.020 3.687 23.172 1.00 58.44 92 GLY A O 1
ATOM 644 N N . GLY A 1 93 ? -14.593 5.230 23.969 1.00 59.12 93 GLY A N 1
ATOM 645 C CA . GLY A 1 93 ? -14.455 6.018 22.745 1.00 59.12 93 GLY A CA 1
ATOM 646 C C . GLY A 1 93 ? -13.291 5.582 21.849 1.00 59.12 93 GLY A C 1
ATOM 647 O O . GLY A 1 93 ? -12.390 4.845 22.255 1.00 59.12 93 GLY A O 1
ATOM 648 N N . LEU A 1 94 ? -13.296 6.064 20.602 1.00 59.84 94 LEU A N 1
ATOM 649 C CA . LEU A 1 94 ? -12.162 5.907 19.687 1.00 59.84 94 LEU A CA 1
ATOM 650 C C . LEU A 1 94 ? -11.015 6.847 20.116 1.00 59.84 94 LEU A C 1
ATOM 652 O O . LEU A 1 94 ? -11.263 8.047 20.232 1.00 59.84 94 LEU A O 1
ATOM 656 N N . PRO A 1 95 ? -9.771 6.359 20.274 1.00 66.25 95 PRO A N 1
ATOM 657 C CA . PRO A 1 95 ? -8.633 7.202 20.652 1.00 66.25 95 PRO A CA 1
ATOM 658 C C . PRO A 1 95 ? -8.341 8.288 19.608 1.00 66.25 95 PRO A C 1
ATOM 660 O O . PRO A 1 95 ? -8.420 8.020 18.409 1.00 66.25 95 PRO A O 1
ATOM 663 N N . GLU A 1 96 ? -7.882 9.477 20.009 1.00 67.88 96 GLU A N 1
ATOM 664 C CA . GLU A 1 96 ? -7.476 10.535 19.058 1.00 67.88 96 GLU A CA 1
ATOM 665 C C . GLU A 1 96 ? -6.379 10.064 18.083 1.00 67.88 96 GLU A C 1
ATOM 667 O O . GLU A 1 96 ? -6.395 10.381 16.886 1.00 67.88 96 GLU A O 1
ATOM 672 N N . ALA A 1 97 ? -5.477 9.200 18.563 1.00 67.69 97 ALA A N 1
ATOM 673 C CA . ALA A 1 97 ? -4.426 8.574 17.763 1.00 67.69 97 ALA A CA 1
ATOM 674 C C . ALA A 1 97 ? -4.975 7.764 16.572 1.00 67.69 97 ALA A C 1
ATOM 676 O O . ALA A 1 97 ? -4.322 7.682 15.526 1.00 67.69 97 ALA A O 1
ATOM 677 N N . PHE A 1 98 ? -6.191 7.215 16.686 1.00 66.06 98 PHE A N 1
ATOM 678 C CA . PHE A 1 98 ? -6.849 6.473 15.613 1.00 66.06 98 PHE A CA 1
ATOM 679 C C . PHE A 1 98 ? -7.090 7.354 14.382 1.00 66.06 98 PHE A C 1
ATOM 681 O O . PHE A 1 98 ? -6.806 6.937 13.258 1.00 66.06 98 PHE A O 1
ATOM 688 N N . GLN A 1 99 ? -7.565 8.589 14.572 1.00 67.38 99 GLN A N 1
ATOM 689 C CA . GLN A 1 99 ? -7.856 9.495 13.455 1.00 67.38 99 GLN A CA 1
ATOM 69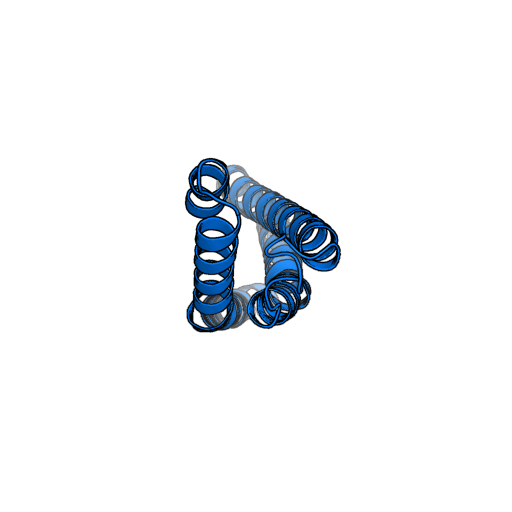0 C C . GLN A 1 99 ? -6.575 9.955 12.756 1.00 67.38 99 GLN A C 1
ATOM 692 O O . GLN A 1 99 ? -6.512 9.963 11.522 1.00 67.38 99 GLN A O 1
ATOM 697 N N . ALA A 1 100 ? -5.529 10.266 13.526 1.00 72.00 100 ALA A N 1
ATOM 698 C CA . ALA A 1 100 ? -4.231 10.661 12.984 1.00 72.00 100 ALA A CA 1
ATOM 699 C C . ALA A 1 100 ? -3.588 9.534 12.155 1.00 72.00 100 ALA A C 1
ATOM 701 O O . ALA A 1 100 ? -3.123 9.762 11.033 1.00 72.00 100 ALA A O 1
ATOM 702 N N . LEU A 1 101 ? -3.608 8.301 12.668 1.00 68.31 101 LEU A N 1
ATOM 703 C CA . LEU A 1 101 ? -3.066 7.142 11.961 1.00 68.31 101 LEU A CA 1
ATOM 704 C C . LEU A 1 101 ? -3.909 6.761 10.736 1.00 68.31 101 LEU A C 1
ATOM 706 O O . LEU A 1 101 ? -3.349 6.470 9.679 1.00 68.31 101 LEU A O 1
ATOM 710 N N . ARG A 1 102 ? -5.241 6.836 10.829 1.00 69.44 102 ARG A N 1
ATOM 711 C CA . ARG A 1 102 ? -6.145 6.598 9.693 1.00 69.44 102 AR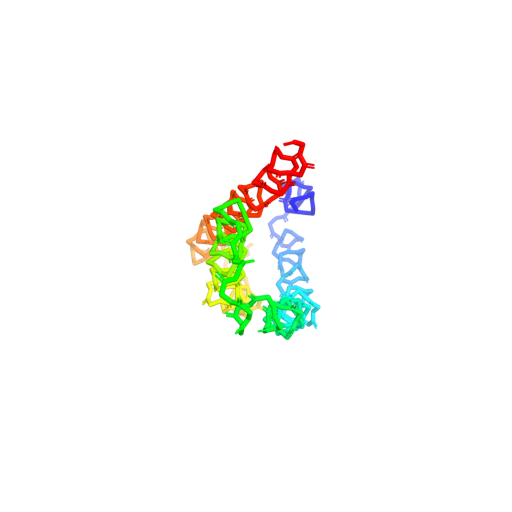G A CA 1
ATOM 712 C C . ARG A 1 102 ? -5.920 7.608 8.570 1.00 69.44 102 ARG A C 1
ATOM 714 O O . ARG A 1 102 ? -5.887 7.221 7.404 1.00 69.44 102 ARG A O 1
ATOM 721 N N . LYS A 1 103 ? -5.713 8.888 8.899 1.00 75.56 103 LYS A N 1
ATOM 722 C CA . LYS A 1 103 ? -5.387 9.932 7.913 1.00 75.56 103 LYS A CA 1
ATOM 723 C C . LYS A 1 103 ? -4.077 9.619 7.183 1.00 75.56 103 LYS A C 1
ATOM 725 O O . LYS A 1 103 ? -4.036 9.698 5.957 1.00 75.56 103 LYS A O 1
ATOM 730 N N . ARG A 1 104 ? -3.040 9.190 7.915 1.00 74.94 104 ARG A N 1
ATOM 731 C CA . ARG A 1 104 ? -1.753 8.764 7.331 1.00 74.94 104 ARG A CA 1
ATOM 732 C C . ARG A 1 104 ? -1.896 7.536 6.433 1.00 74.94 104 ARG A C 1
ATOM 734 O O . ARG A 1 104 ? -1.330 7.515 5.348 1.00 74.94 104 ARG A O 1
ATOM 741 N N . GLN A 1 105 ? -2.682 6.548 6.854 1.00 69.94 105 GLN A N 1
ATOM 742 C CA . GLN A 1 105 ? -2.923 5.331 6.081 1.00 69.94 105 GLN A CA 1
ATOM 743 C C . GLN A 1 105 ? -3.676 5.618 4.775 1.00 69.94 105 GLN A C 1
ATOM 745 O O . GLN A 1 105 ? -3.306 5.088 3.732 1.00 69.94 105 GLN A O 1
ATOM 750 N N . ILE A 1 106 ? -4.702 6.476 4.814 1.00 76.50 106 ILE A N 1
ATOM 751 C CA . ILE A 1 106 ? -5.432 6.900 3.611 1.00 76.50 106 ILE A CA 1
ATOM 752 C C . ILE A 1 106 ? -4.486 7.623 2.655 1.00 76.50 106 ILE A C 1
ATOM 754 O O . ILE A 1 106 ? -4.451 7.291 1.479 1.00 76.50 106 ILE A O 1
ATOM 758 N N . PHE A 1 107 ? -3.689 8.564 3.160 1.00 78.31 107 PHE A N 1
ATOM 759 C CA . PHE A 1 107 ? -2.749 9.317 2.336 1.00 78.31 107 PHE A CA 1
ATOM 760 C C . PHE A 1 107 ? -1.718 8.408 1.653 1.00 78.31 107 PHE A C 1
ATOM 762 O O . PHE A 1 107 ? -1.533 8.485 0.440 1.00 78.31 107 PHE A O 1
ATOM 769 N N . ALA A 1 108 ? -1.113 7.490 2.411 1.00 74.62 108 ALA A N 1
ATOM 770 C CA . ALA A 1 108 ? -0.160 6.521 1.879 1.00 74.62 108 ALA A CA 1
ATOM 771 C C . ALA A 1 108 ? -0.797 5.592 0.833 1.00 74.62 108 ALA A C 1
ATOM 773 O O . ALA A 1 108 ? -0.207 5.357 -0.221 1.00 74.62 108 ALA A O 1
ATOM 774 N N . ALA A 1 109 ? -2.017 5.110 1.091 1.00 75.94 109 ALA A N 1
ATOM 775 C CA . ALA A 1 109 ? -2.752 4.263 0.156 1.00 75.94 109 ALA A CA 1
ATOM 776 C C . ALA A 1 109 ? -3.131 5.008 -1.134 1.00 75.94 109 ALA A C 1
ATOM 778 O O . ALA A 1 109 ? -3.036 4.428 -2.212 1.00 75.94 109 ALA A O 1
ATOM 779 N N . THR A 1 110 ? -3.521 6.283 -1.043 1.00 81.12 110 THR A N 1
ATOM 780 C CA . THR A 1 110 ? -3.825 7.111 -2.217 1.00 81.12 110 THR A CA 1
ATOM 781 C C . THR A 1 110 ? -2.579 7.331 -3.063 1.00 81.12 110 THR A C 1
ATOM 783 O O . THR A 1 110 ? -2.635 7.116 -4.267 1.00 81.12 110 THR A O 1
ATOM 786 N N . ILE A 1 111 ? -1.445 7.689 -2.451 1.00 81.81 111 ILE A N 1
ATOM 787 C CA . ILE A 1 111 ? -0.180 7.877 -3.176 1.00 81.81 111 ILE A CA 1
ATOM 788 C C . ILE A 1 111 ? 0.235 6.585 -3.881 1.00 81.81 111 ILE A C 1
ATOM 790 O O . ILE A 1 111 ? 0.490 6.598 -5.084 1.00 81.81 111 ILE A O 1
ATOM 794 N N . ALA A 1 112 ? 0.256 5.465 -3.153 1.00 80.31 112 ALA A N 1
ATOM 795 C CA . ALA A 1 112 ? 0.608 4.169 -3.725 1.00 80.31 112 ALA A CA 1
ATOM 796 C C . ALA A 1 112 ? -0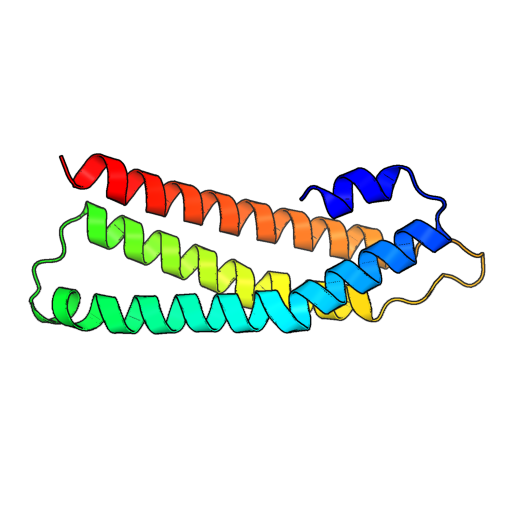.341 3.776 -4.871 1.00 80.31 112 ALA A C 1
ATOM 798 O O . ALA A 1 112 ? 0.115 3.316 -5.916 1.00 80.31 112 ALA A O 1
ATOM 799 N N . GLY A 1 113 ? -1.647 4.013 -4.704 1.00 82.06 113 GLY A N 1
ATOM 800 C CA . GLY A 1 113 ? -2.655 3.782 -5.737 1.00 82.06 113 GLY A CA 1
ATOM 801 C C . GLY A 1 113 ? -2.434 4.637 -6.984 1.00 82.06 113 GLY A C 1
ATOM 802 O O . GLY A 1 113 ? -2.443 4.103 -8.089 1.00 82.06 113 GLY A O 1
ATOM 803 N N . THR A 1 114 ? -2.165 5.934 -6.825 1.00 87.38 114 THR A N 1
ATOM 804 C CA . THR A 1 114 ? -1.864 6.845 -7.940 1.00 87.38 114 THR A CA 1
ATOM 805 C C . THR A 1 114 ? -0.630 6.393 -8.713 1.00 87.38 114 THR A C 1
ATOM 807 O O . THR A 1 114 ? -0.676 6.308 -9.937 1.00 87.38 114 THR A O 1
ATOM 810 N N . PHE A 1 115 ? 0.458 6.043 -8.026 1.00 87.06 115 PHE A N 1
ATOM 811 C CA . PHE A 1 115 ? 1.656 5.517 -8.683 1.00 87.06 115 PHE A CA 1
ATOM 812 C C . PHE A 1 115 ? 1.401 4.178 -9.388 1.00 87.06 115 PHE A C 1
ATOM 814 O O . PHE A 1 115 ? 1.901 3.966 -10.492 1.00 87.06 115 PHE A O 1
ATOM 821 N N . GLY A 1 116 ? 0.570 3.310 -8.805 1.00 84.06 116 GLY A N 1
ATOM 822 C CA . GLY A 1 116 ? 0.107 2.089 -9.462 1.00 84.06 116 GLY A CA 1
ATOM 823 C C . GLY A 1 116 ? -0.669 2.374 -10.752 1.00 84.06 116 GLY A C 1
ATOM 824 O O . GLY A 1 116 ? -0.404 1.749 -11.778 1.00 84.06 116 GLY A O 1
ATOM 825 N N . LEU A 1 117 ? -1.569 3.361 -10.737 1.00 87.81 117 LEU A N 1
ATOM 826 C CA . LEU A 1 117 ? -2.302 3.791 -11.930 1.00 87.81 117 LEU A CA 1
ATOM 827 C C . LEU A 1 117 ? -1.368 4.373 -12.994 1.00 87.81 117 LEU A C 1
ATOM 829 O O . LEU A 1 117 ? -1.499 4.011 -14.159 1.00 87.81 117 LEU A O 1
ATOM 833 N N . ILE A 1 118 ? -0.400 5.210 -12.608 1.00 87.88 118 ILE A N 1
ATOM 834 C CA . ILE A 1 118 ? 0.615 5.747 -13.530 1.00 87.88 118 ILE A CA 1
ATOM 835 C C . ILE A 1 118 ? 1.399 4.603 -14.179 1.00 87.88 118 ILE A C 1
ATOM 837 O O . ILE A 1 118 ? 1.580 4.606 -15.395 1.00 87.88 118 ILE A O 1
ATOM 841 N N . ALA A 1 119 ? 1.814 3.601 -13.399 1.00 84.75 119 ALA A N 1
ATOM 842 C CA . ALA A 1 119 ? 2.524 2.441 -13.926 1.00 84.75 119 ALA A CA 1
ATOM 843 C C . ALA A 1 119 ? 1.671 1.651 -14.935 1.00 84.75 119 ALA A C 1
ATOM 845 O O . ALA A 1 119 ? 2.156 1.305 -16.015 1.00 84.75 119 ALA A O 1
ATOM 846 N N . MET A 1 120 ? 0.389 1.418 -14.630 1.00 85.44 120 MET A N 1
ATOM 847 C CA . MET A 1 120 ? -0.532 0.751 -15.558 1.00 85.44 120 MET A CA 1
ATOM 848 C C . MET A 1 120 ? -0.776 1.572 -16.828 1.00 85.44 120 MET A C 1
ATOM 850 O O . MET A 1 120 ? -0.763 1.015 -17.925 1.00 85.44 120 MET A O 1
ATOM 854 N N . PHE A 1 121 ? -0.965 2.886 -16.716 1.00 88.50 121 PHE A N 1
ATOM 855 C CA . PHE A 1 121 ? -1.156 3.758 -17.877 1.00 88.50 121 PHE A CA 1
ATOM 856 C C . PHE A 1 121 ? 0.081 3.800 -18.771 1.00 88.50 121 PHE A C 1
ATOM 858 O O . PHE A 1 121 ? -0.045 3.641 -19.984 1.00 88.50 121 PHE A O 1
ATOM 865 N N . ALA A 1 122 ? 1.269 3.942 -18.177 1.00 84.94 122 ALA A N 1
ATOM 866 C CA . ALA A 1 122 ? 2.534 3.955 -18.903 1.00 84.94 122 ALA A CA 1
ATOM 867 C C . ALA A 1 122 ? 2.706 2.683 -19.739 1.00 84.94 122 ALA A C 1
ATOM 869 O O . ALA A 1 122 ? 3.043 2.753 -20.920 1.00 84.94 122 ALA A O 1
ATOM 870 N N . VAL A 1 123 ? 2.398 1.522 -19.153 1.00 80.56 123 VAL A N 1
ATOM 871 C CA . VAL A 1 123 ? 2.490 0.258 -19.882 1.00 80.56 123 VAL A CA 1
ATOM 872 C C . VAL A 1 123 ? 1.376 0.090 -20.910 1.00 80.56 123 VAL A C 1
ATOM 874 O O . VAL A 1 123 ? 1.586 -0.559 -21.921 1.00 80.56 123 VAL A O 1
ATOM 877 N N . THR A 1 124 ? 0.182 0.622 -20.673 1.00 84.44 124 THR A N 1
ATOM 878 C CA . THR A 1 124 ? -0.943 0.430 -21.599 1.00 84.44 124 THR A CA 1
ATOM 879 C C . THR A 1 124 ? -0.778 1.280 -22.853 1.00 84.44 124 THR A C 1
ATOM 881 O O . THR A 1 124 ? -1.089 0.804 -23.936 1.00 84.44 124 THR A O 1
ATOM 884 N N . LEU A 1 125 ? -0.257 2.502 -22.721 1.00 80.38 125 LEU A N 1
ATOM 885 C CA . LEU A 1 125 ? -0.076 3.431 -23.839 1.00 80.38 125 LEU A CA 1
ATOM 886 C C . LEU A 1 125 ? 1.235 3.210 -24.602 1.00 80.38 125 LEU A C 1
ATOM 888 O O . L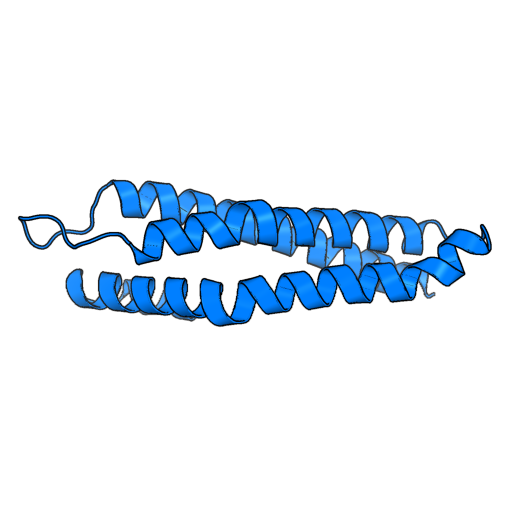EU A 1 125 ? 1.264 3.413 -25.805 1.00 80.38 125 LEU A O 1
ATOM 892 N N . GLY A 1 126 ? 2.314 2.793 -23.932 1.00 69.31 126 GLY A N 1
ATOM 893 C CA . GLY A 1 126 ? 3.623 2.614 -24.574 1.00 69.31 126 GLY A CA 1
ATOM 894 C C . GLY A 1 126 ? 3.812 1.303 -25.345 1.00 69.31 126 GLY A C 1
ATOM 895 O O . GLY A 1 126 ? 4.818 1.138 -26.026 1.00 69.31 126 GLY A O 1
ATOM 896 N N . LYS A 1 127 ? 2.875 0.356 -25.212 1.00 64.81 127 LYS A N 1
ATOM 897 C CA . LYS A 1 127 ? 2.877 -0.923 -25.946 1.00 64.81 127 LYS A CA 1
ATOM 898 C C . LYS A 1 127 ? 2.302 -0.818 -27.366 1.00 64.81 127 LYS A C 1
ATOM 900 O O . LYS A 1 127 ? 2.336 -1.826 -28.069 1.00 64.81 127 LYS A O 1
ATOM 905 N N . TRP A 1 128 ? 1.741 0.335 -27.732 1.00 56.53 128 TRP A N 1
ATOM 906 C CA . TRP A 1 128 ? 1.146 0.612 -29.040 1.00 56.53 128 TRP A CA 1
ATOM 907 C C . TRP A 1 128 ? 2.076 1.456 -29.903 1.00 56.53 128 TRP A C 1
ATOM 909 O O . TRP A 1 128 ? 2.739 2.357 -29.339 1.00 56.53 128 TRP A O 1
#

pLDDT: mean 74.12, std 9.04, range [52.81, 88.5]

Foldseek 3Di:
DVLLVVLVPDDQLSSLVSLLVVLVCCQPPVLVVLVVVLVVLVVVCVVVVVVVPQPPLNVLLNVLQNVLSCLCNVQQNVLSVVSNPDDQPPVNHDDPSNVVSVVSNVVSNVSSVVSNVSSVVSVVVVVD

Sequence (128 aa):
MVAGVSAKGFAPAERLAAYKLIGAIQRILVGPGAMAVLLSGLVLAMPYMKQGAVPGWMGLMMIAGIIGALGAVAISVPTAAKLARLEVDARGGLPEAFQALRKRQIFAATIAGTFGLIAMFAVTLGKW

Radius of gyration: 18.11 Å; chains: 1; bounding box: 43×21×58 Å

Secondary structure (DSSP, 8-state):
-HHHHHGGGS-HHHHHHHHHHHHHHIIIIIHHHHHHHHHHHHHHHHHHHHTS---HHHHHHHHHHHHHHHHIIIIIHHHHHHHHTPPPPTTSSPPHHHHHHHHHHHHHHHHHHHHHHHHHHHHHHHT-